Protein AF-A0A2G2Z3M2-F1 (afdb_monomer_lite)

Sequence (162 aa):
MYSTCVDMCEVEIISTTTVTKLALRNAYDRERTWMHFINRFPLLEKLVIDGFNNKSEVEITSMATVRYLKFLGVNVPATTLVNFINKFHLLDKLVIQDCFRNVQISHRHLTSFVLKNFIESTDFRAVTIDAPKLKSFGYTGCITVFPGIEASPANLELVYFH

Organism: Capsicum annuum (NCBI:txid4072)

pLDDT: mean 73.34, std 16.66, range [30.16, 95.69]

Foldseek 3Di:
DDDPPPDPPPPPPVAQAPAQEDEAAPPDDPPPCPLVVVLSHQNHQYYEYEQPPDPDDDDHDRLARHQYYEYHQDDYDQVVVQVVVASHLNHAEYEYENDAYAHEHAHARHAYYEYEDHDDDPPDHENEYHYQNHQEYEYEDDDDDYPNCVNHDPRYHYHYDD

Secondary structure (DSSP, 8-state):
-------------S--TT--EEEEES---SSS-HHHHHTT-TT--EEEEES---------SS-TT--EEEEEEE-S-HHHHHHHHTT-TT--EEEEEEE-S--EEE-TT--EEEEEEEPPPSS----EEE-TT--EEEEEES----TTGGGS-TTPEEEE--

Radius of gyration: 16.51 Å; chains: 1; bounding box: 45×35×40 Å

Structure (mmCIF, N/CA/C/O backbone):
data_AF-A0A2G2Z3M2-F1
#
_entry.id   AF-A0A2G2Z3M2-F1
#
loop_
_atom_site.group_PDB
_atom_site.id
_atom_site.type_symbol
_atom_site.label_atom_id
_atom_site.label_alt_id
_atom_site.label_comp_id
_atom_site.label_asym_id
_atom_site.label_entity_id
_atom_site.label_seq_id
_atom_site.pdbx_PDB_ins_code
_atom_site.Cartn_x
_atom_site.Cartn_y
_atom_site.Cartn_z
_atom_site.occupancy
_atom_site.B_iso_or_equiv
_atom_site.auth_seq_id
_atom_site.auth_comp_id
_atom_site.auth_asym_id
_atom_site.auth_atom_id
_atom_site.pdbx_PDB_model_num
ATOM 1 N N . MET A 1 1 ? -22.451 12.733 -25.888 1.00 33.69 1 MET A N 1
ATOM 2 C CA . MET A 1 1 ? -21.943 11.570 -25.127 1.00 33.69 1 MET A CA 1
ATOM 3 C C . MET A 1 1 ? -22.146 11.876 -23.656 1.00 33.69 1 MET A C 1
ATOM 5 O O . MET A 1 1 ? -21.571 12.842 -23.173 1.00 33.69 1 MET A O 1
ATOM 9 N N . TYR A 1 2 ? -23.051 11.160 -22.994 1.00 30.16 2 TYR A N 1
ATOM 10 C CA . TYR A 1 2 ? -23.411 11.423 -21.602 1.00 30.16 2 TYR A CA 1
ATOM 11 C C . TYR A 1 2 ? -22.269 10.979 -20.682 1.00 30.16 2 TYR A C 1
ATOM 13 O O . TYR A 1 2 ? -21.910 9.806 -20.662 1.00 30.16 2 TYR A O 1
ATOM 21 N N . SER A 1 3 ? -21.682 11.932 -19.957 1.00 35.84 3 SER A N 1
ATOM 22 C CA . SER A 1 3 ? -20.786 11.654 -18.837 1.00 35.84 3 SER A CA 1
ATOM 23 C C . SER A 1 3 ? -21.664 11.287 -17.648 1.00 35.84 3 SER A C 1
ATOM 25 O O . SER A 1 3 ? -22.284 12.161 -17.045 1.00 35.84 3 SER A O 1
ATOM 27 N N . THR A 1 4 ? -21.784 9.999 -17.336 1.00 34.59 4 THR A N 1
ATOM 28 C CA . THR A 1 4 ? -22.378 9.568 -16.069 1.00 34.59 4 THR A CA 1
ATOM 29 C C . THR A 1 4 ? -21.361 9.846 -14.969 1.00 34.59 4 THR A C 1
ATOM 31 O O . THR A 1 4 ? -20.543 8.993 -14.628 1.00 34.59 4 THR A O 1
ATOM 34 N N . CYS A 1 5 ? -21.374 11.078 -14.460 1.00 35.25 5 CYS A N 1
ATOM 35 C CA . CYS A 1 5 ? -20.773 11.397 -13.176 1.00 35.25 5 CYS A CA 1
ATOM 36 C C . CYS A 1 5 ? -21.593 10.642 -12.131 1.00 35.25 5 CYS A C 1
ATOM 38 O O . CYS A 1 5 ? -22.759 10.960 -11.909 1.00 35.25 5 CYS A O 1
ATOM 40 N N . VAL A 1 6 ? -21.025 9.577 -11.571 1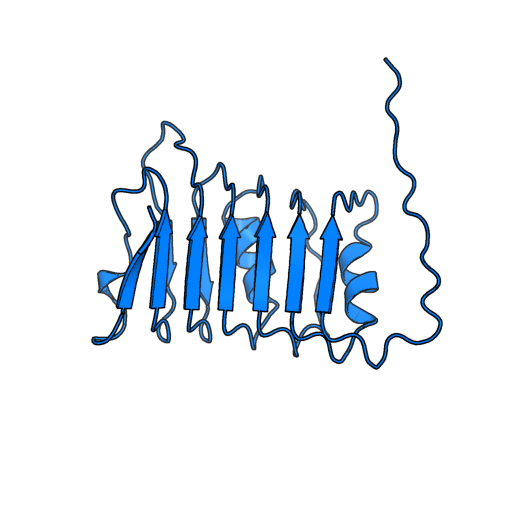.00 36.62 6 VAL A N 1
ATOM 41 C CA . VAL A 1 6 ? -21.592 8.951 -10.381 1.00 36.62 6 VAL A CA 1
ATOM 42 C C . VAL A 1 6 ? -21.332 9.943 -9.257 1.00 36.62 6 VAL A C 1
ATOM 44 O O . VAL A 1 6 ? -20.206 10.035 -8.769 1.00 36.62 6 VAL A O 1
ATOM 47 N N . ASP A 1 7 ? -22.344 10.739 -8.914 1.00 37.56 7 ASP A N 1
ATOM 48 C CA . ASP A 1 7 ? -22.331 11.501 -7.671 1.00 37.56 7 ASP A CA 1
ATOM 49 C C . ASP A 1 7 ? -22.069 10.510 -6.537 1.00 37.56 7 ASP A C 1
ATOM 51 O O . ASP A 1 7 ? -22.697 9.448 -6.468 1.00 37.56 7 ASP A O 1
ATOM 55 N N . MET A 1 8 ? -21.067 10.807 -5.704 1.00 41.56 8 MET A N 1
ATOM 56 C CA . MET A 1 8 ? -20.737 9.967 -4.561 1.00 41.56 8 MET A CA 1
ATOM 57 C C . MET A 1 8 ? -22.008 9.818 -3.726 1.00 41.56 8 MET A C 1
ATOM 59 O O . MET A 1 8 ? -22.482 10.793 -3.149 1.00 41.56 8 MET A O 1
ATOM 63 N N . CYS A 1 9 ? -22.572 8.608 -3.665 1.00 38.31 9 CYS A N 1
ATOM 64 C CA . CYS A 1 9 ? -23.572 8.307 -2.656 1.00 38.31 9 CYS A CA 1
ATOM 65 C C . CYS A 1 9 ? -22.911 8.574 -1.307 1.00 38.31 9 CYS A C 1
ATOM 67 O O . CYS A 1 9 ? -21.965 7.878 -0.928 1.00 38.31 9 CYS A O 1
ATOM 69 N N . GLU A 1 10 ? -23.380 9.607 -0.615 1.00 42.19 10 GLU A N 1
ATOM 70 C CA . GLU A 1 10 ? -22.995 9.876 0.755 1.00 42.19 10 GLU A CA 1
ATOM 71 C C . GLU A 1 10 ? -23.539 8.715 1.590 1.00 42.19 10 GLU A C 1
ATOM 73 O O . GLU A 1 10 ? -24.710 8.659 1.960 1.00 42.19 10 GLU A O 1
ATOM 78 N N . VAL A 1 11 ? -22.708 7.689 1.781 1.00 44.91 11 VAL A N 1
ATOM 79 C CA . VAL A 1 11 ? -23.031 6.602 2.696 1.00 44.91 11 VAL A CA 1
ATOM 80 C C . VAL A 1 11 ? -22.933 7.207 4.088 1.00 44.91 11 VAL A C 1
ATOM 82 O O . VAL A 1 11 ? -21.837 7.426 4.610 1.00 44.91 11 VAL A O 1
ATOM 85 N N . GLU A 1 12 ? -24.084 7.509 4.677 1.00 43.12 12 GLU A N 1
ATOM 86 C CA . GLU A 1 12 ? -24.179 7.957 6.058 1.00 43.12 12 GLU A CA 1
ATOM 87 C C . GLU A 1 12 ? -23.847 6.771 6.978 1.00 43.12 12 GLU A C 1
ATOM 89 O O . GLU A 1 12 ? -24.690 5.950 7.338 1.00 43.12 12 GLU A O 1
ATOM 94 N N . ILE A 1 13 ? -22.561 6.615 7.301 1.00 54.94 13 ILE A N 1
ATOM 95 C CA . ILE A 1 13 ? -22.100 5.599 8.249 1.00 54.94 13 ILE A CA 1
ATOM 96 C C . ILE A 1 13 ? -22.255 6.175 9.657 1.00 54.94 13 ILE A C 1
ATOM 98 O O . ILE A 1 13 ? -21.414 6.935 10.130 1.00 54.94 13 ILE A O 1
ATOM 102 N N . ILE A 1 14 ? -23.342 5.791 10.323 1.00 49.69 14 ILE A N 1
ATOM 103 C CA . ILE A 1 14 ? -23.758 6.297 11.644 1.00 49.69 14 ILE A CA 1
ATOM 104 C C . ILE A 1 14 ? -22.790 5.843 12.764 1.00 49.69 14 ILE A C 1
ATOM 106 O O . ILE A 1 14 ? -22.689 6.481 13.809 1.00 49.69 14 ILE A O 1
ATOM 110 N N . SER A 1 15 ? -22.031 4.759 12.550 1.00 52.25 15 SER A N 1
ATOM 111 C CA . SER A 1 15 ? -20.959 4.316 13.451 1.00 52.25 15 SER A CA 1
ATOM 112 C C . SER A 1 15 ? -19.805 3.687 12.668 1.00 52.25 15 SER A C 1
ATOM 114 O O . SER A 1 15 ? -19.957 2.650 12.026 1.00 52.25 15 SER A O 1
ATOM 116 N N . THR A 1 16 ? -18.643 4.338 12.699 1.00 62.06 16 THR A N 1
ATOM 117 C CA . THR A 1 16 ? -17.440 3.965 11.933 1.00 62.06 16 THR A CA 1
ATOM 118 C C . THR A 1 16 ? -16.356 3.312 12.794 1.00 62.06 16 THR A C 1
ATOM 120 O O . THR A 1 16 ? -15.297 2.942 12.283 1.00 62.06 16 THR A O 1
ATOM 123 N N . THR A 1 17 ? -16.594 3.165 14.102 1.00 64.75 17 THR A N 1
ATOM 124 C CA . THR A 1 17 ? -15.552 2.823 15.083 1.00 64.75 17 THR A CA 1
ATOM 125 C C . THR A 1 17 ? -15.017 1.404 14.944 1.00 64.75 17 THR A C 1
ATOM 127 O O . THR A 1 17 ? -13.914 1.145 15.402 1.00 64.75 17 THR A O 1
ATOM 130 N N . THR A 1 18 ? -15.744 0.495 14.294 1.00 78.31 18 THR A N 1
ATOM 131 C CA . THR A 1 18 ? -15.363 -0.922 14.148 1.00 78.31 18 THR A CA 1
ATOM 132 C C . THR A 1 18 ? -14.841 -1.282 12.759 1.00 78.31 18 THR A C 1
ATOM 134 O O . THR A 1 18 ? -14.452 -2.428 12.524 1.00 78.31 18 THR A O 1
ATOM 137 N N . VAL A 1 19 ? -14.829 -0.338 11.814 1.00 82.50 19 VAL A N 1
ATOM 138 C CA . VAL A 1 19 ? -14.415 -0.623 10.436 1.00 82.50 19 VAL A CA 1
ATOM 139 C C . VAL A 1 19 ? -12.903 -0.819 10.387 1.00 82.50 19 VAL A C 1
ATOM 141 O O . VAL A 1 19 ? -12.131 0.132 10.470 1.00 82.50 19 VAL A O 1
ATOM 144 N N . THR A 1 20 ? -12.485 -2.068 10.193 1.00 85.44 20 THR A N 1
ATOM 145 C CA . THR A 1 20 ? -11.069 -2.448 10.056 1.00 85.44 20 THR A CA 1
ATOM 146 C C . THR A 1 20 ? -10.640 -2.658 8.606 1.00 85.44 20 THR A C 1
ATOM 148 O O . THR A 1 20 ? -9.445 -2.713 8.310 1.00 85.44 20 THR A O 1
ATOM 151 N N . LYS A 1 21 ? -11.593 -2.763 7.670 1.00 85.81 21 LYS A N 1
ATOM 152 C CA . LYS A 1 21 ? -11.335 -2.995 6.243 1.00 85.81 21 LYS A CA 1
ATOM 153 C C . LYS A 1 21 ? -12.196 -2.067 5.394 1.00 85.81 21 LYS A C 1
ATOM 155 O O . LYS A 1 21 ? -13.417 -2.099 5.508 1.00 85.81 21 LYS A O 1
ATOM 160 N N . LEU A 1 22 ? -11.567 -1.310 4.503 1.00 86.06 22 LEU A N 1
ATOM 161 C CA . LEU A 1 22 ? -12.235 -0.387 3.588 1.00 86.06 22 LEU A CA 1
ATOM 162 C C . LEU A 1 22 ? -11.748 -0.626 2.160 1.00 86.06 22 LEU A C 1
ATOM 164 O O . LEU A 1 22 ? -10.549 -0.774 1.918 1.00 86.06 22 LEU A O 1
ATOM 168 N N . ALA A 1 23 ? -12.682 -0.660 1.213 1.00 83.75 23 ALA A N 1
ATOM 169 C CA . ALA A 1 23 ? -12.386 -0.699 -0.210 1.00 83.75 23 ALA A CA 1
ATOM 170 C C . ALA A 1 23 ? -13.069 0.481 -0.901 1.00 83.75 23 ALA A C 1
ATOM 172 O O . ALA A 1 23 ? -14.290 0.600 -0.859 1.00 83.75 23 ALA A O 1
ATOM 173 N N . LEU A 1 24 ? -12.275 1.329 -1.541 1.00 79.75 24 LEU A N 1
ATOM 174 C CA . LEU A 1 24 ? -12.729 2.460 -2.336 1.00 79.75 24 LEU A CA 1
ATOM 175 C C . LEU A 1 24 ? -12.556 2.095 -3.806 1.00 79.75 24 LEU A C 1
ATOM 177 O O . LEU A 1 24 ? -11.439 1.816 -4.239 1.00 79.75 24 LEU A O 1
ATOM 181 N N . ARG A 1 25 ? -13.654 2.064 -4.561 1.00 74.88 25 ARG A N 1
ATOM 182 C CA . ARG A 1 25 ? -13.643 1.782 -6.001 1.00 74.88 25 ARG A CA 1
ATOM 183 C C . ARG A 1 25 ? -14.258 2.940 -6.751 1.00 74.88 25 ARG A C 1
ATOM 185 O O . ARG A 1 25 ? -15.311 3.413 -6.336 1.00 74.88 25 ARG A O 1
ATOM 192 N N . ASN A 1 26 ? -13.614 3.374 -7.834 1.00 65.19 26 ASN A N 1
ATOM 193 C CA . ASN A 1 26 ? -14.072 4.511 -8.639 1.00 65.19 26 ASN A CA 1
ATOM 194 C C . ASN A 1 26 ? -14.370 5.757 -7.786 1.00 65.19 26 ASN A C 1
ATOM 196 O O . ASN A 1 26 ? -15.280 6.524 -8.093 1.00 65.19 26 ASN A O 1
ATOM 200 N N . ALA A 1 27 ? -13.617 5.948 -6.697 1.00 59.16 27 ALA A N 1
ATOM 201 C CA . ALA A 1 27 ? -13.756 7.105 -5.825 1.00 59.16 27 ALA A CA 1
ATOM 202 C C . ALA A 1 27 ? -13.150 8.322 -6.533 1.00 59.16 27 ALA A C 1
ATOM 204 O O . ALA A 1 27 ? -11.981 8.656 -6.352 1.00 59.16 27 ALA A O 1
ATOM 205 N N . TYR A 1 28 ? -13.936 8.947 -7.406 1.00 55.34 28 TYR A N 1
ATOM 206 C CA . TYR A 1 28 ? -13.583 10.219 -8.012 1.00 55.34 28 TYR A CA 1
ATOM 207 C C . TYR A 1 28 ? -13.751 11.324 -6.975 1.00 55.34 28 TYR A C 1
ATOM 209 O O . TYR A 1 28 ? -14.783 11.407 -6.320 1.00 55.34 28 TYR A O 1
ATOM 217 N N . ASP A 1 29 ? -12.750 12.182 -6.828 1.00 58.47 29 ASP A N 1
ATOM 218 C CA . ASP A 1 29 ? -12.820 13.306 -5.896 1.00 58.47 29 ASP A CA 1
ATOM 219 C C . ASP A 1 29 ? -12.350 14.560 -6.536 1.00 58.47 29 ASP A C 1
ATOM 221 O O . ASP A 1 29 ? -11.171 14.820 -6.785 1.00 58.47 29 ASP A O 1
ATOM 225 N N . ARG A 1 30 ? -13.381 15.330 -6.799 1.00 55.00 30 ARG A N 1
ATOM 226 C CA . ARG A 1 30 ? -13.281 16.667 -7.301 1.00 55.00 30 ARG A CA 1
ATOM 227 C C . ARG A 1 30 ? -12.796 17.629 -6.210 1.00 55.00 30 ARG A C 1
ATOM 229 O O . ARG A 1 30 ? -12.241 18.663 -6.560 1.00 55.00 30 ARG A O 1
ATOM 236 N N . GLU A 1 31 ? -12.961 17.282 -4.927 1.00 57.97 31 GLU A N 1
ATOM 237 C CA . GLU A 1 31 ? -12.871 18.210 -3.787 1.00 57.97 31 GLU A CA 1
ATOM 238 C C . GLU A 1 31 ? -11.841 17.831 -2.703 1.00 57.97 31 GLU A C 1
ATOM 240 O O . GLU A 1 31 ? -11.776 18.473 -1.660 1.00 57.97 31 GLU A O 1
ATOM 245 N N . ARG A 1 32 ? -10.967 16.849 -2.949 1.00 63.50 32 ARG A N 1
ATOM 246 C CA . ARG A 1 32 ? -9.907 16.394 -2.018 1.00 63.50 32 ARG A CA 1
ATOM 247 C C . ARG A 1 32 ? -10.430 15.782 -0.702 1.00 63.50 32 ARG A C 1
ATOM 249 O O . ARG A 1 32 ? -9.740 15.771 0.318 1.00 63.50 32 ARG A O 1
ATOM 256 N N . THR A 1 33 ? -11.643 15.246 -0.721 1.00 65.19 33 THR A N 1
ATOM 257 C CA . THR A 1 33 ? -12.410 14.731 0.418 1.00 65.19 33 THR A CA 1
ATOM 258 C C . THR A 1 33 ? -12.118 13.277 0.811 1.00 65.19 33 THR A C 1
ATOM 260 O O . THR A 1 33 ? -12.477 12.892 1.929 1.00 65.19 33 THR A O 1
ATOM 263 N N . TRP A 1 34 ? -11.409 12.469 -0.005 1.00 70.38 34 TRP A N 1
ATOM 264 C CA . TRP A 1 34 ? -11.122 11.048 0.332 1.00 70.38 34 TRP A CA 1
ATOM 265 C C . TRP A 1 34 ? -10.502 10.904 1.705 1.00 70.38 34 TRP A C 1
ATOM 267 O O . TRP A 1 34 ? -10.808 9.991 2.465 1.00 70.38 34 TRP A O 1
ATOM 277 N N . MET A 1 35 ? -9.569 11.804 1.993 1.00 70.62 35 MET A N 1
ATOM 278 C CA . MET A 1 35 ? -8.716 11.694 3.159 1.00 70.62 35 MET A CA 1
ATOM 279 C C . MET A 1 35 ? -9.513 11.987 4.422 1.00 70.62 35 MET A C 1
ATOM 281 O O . MET A 1 35 ? -9.393 11.265 5.408 1.00 70.62 35 MET A O 1
ATOM 285 N N . HIS A 1 36 ? -10.403 12.979 4.355 1.00 72.19 36 HIS A N 1
ATOM 286 C CA . HIS A 1 36 ? -11.359 13.266 5.418 1.00 72.19 36 HIS A CA 1
ATOM 287 C C . HIS A 1 36 ? -12.319 12.101 5.645 1.00 72.19 36 HIS A C 1
ATOM 289 O O . HIS A 1 36 ? -12.608 11.776 6.795 1.00 72.19 36 HIS A O 1
ATOM 295 N N . PHE A 1 37 ? -12.768 11.441 4.574 1.00 76.81 37 PHE A N 1
ATOM 296 C CA . PHE A 1 37 ? -13.604 10.252 4.689 1.00 76.81 37 PHE A CA 1
ATOM 297 C C . PHE A 1 37 ? -12.865 9.110 5.391 1.00 76.81 37 PHE A C 1
ATOM 299 O O . PHE A 1 37 ? -13.383 8.548 6.354 1.00 76.81 37 PHE A O 1
ATOM 306 N N . ILE A 1 38 ? -11.636 8.795 4.974 1.00 78.25 38 ILE A N 1
ATOM 307 C CA . ILE A 1 38 ? -10.910 7.665 5.558 1.00 78.25 38 ILE A CA 1
ATOM 308 C C . ILE A 1 38 ? -10.515 7.933 7.023 1.00 78.25 38 ILE A C 1
ATOM 310 O O . ILE A 1 38 ? -10.519 7.014 7.840 1.00 78.25 38 ILE A O 1
ATOM 314 N N . ASN A 1 39 ? -10.259 9.190 7.395 1.00 78.94 39 ASN A N 1
ATOM 315 C CA . ASN A 1 39 ? -9.981 9.566 8.785 1.00 78.94 39 ASN A CA 1
ATOM 316 C C . ASN A 1 39 ? -11.155 9.292 9.744 1.00 78.94 39 ASN A C 1
ATOM 318 O O . ASN A 1 39 ? -10.952 9.275 10.955 1.00 78.94 39 ASN A O 1
ATOM 322 N N . ARG A 1 40 ? -12.370 9.026 9.239 1.00 79.75 40 ARG A N 1
ATOM 323 C CA . ARG A 1 40 ? -13.505 8.602 10.074 1.00 79.75 40 ARG A CA 1
ATOM 324 C C . ARG A 1 40 ? -13.350 7.176 10.618 1.00 79.75 40 ARG A C 1
ATOM 326 O O . ARG A 1 40 ? -14.139 6.789 11.475 1.00 79.75 40 ARG A O 1
ATOM 333 N N . PHE A 1 41 ? -12.366 6.399 10.156 1.00 83.50 41 PHE A N 1
ATOM 334 C CA . PHE A 1 41 ? -12.160 4.997 10.539 1.00 83.50 41 PHE A CA 1
ATOM 335 C C . PHE A 1 41 ? -10.872 4.828 11.370 1.00 83.50 41 PHE A C 1
ATOM 337 O O . PHE A 1 41 ? -9.831 4.444 10.833 1.00 83.50 41 PHE A O 1
ATOM 344 N N . PRO A 1 42 ? -10.904 5.093 12.689 1.00 82.44 42 PRO A N 1
ATOM 345 C CA . PRO A 1 42 ? -9.702 5.077 13.529 1.00 82.44 42 PRO A CA 1
ATOM 346 C C . PRO A 1 42 ? -9.067 3.683 13.677 1.00 82.44 42 PRO A C 1
ATOM 348 O O . PRO A 1 42 ? -7.863 3.574 13.907 1.00 82.44 42 PRO A O 1
ATOM 351 N N . LEU A 1 43 ? -9.848 2.610 13.515 1.00 85.69 43 LEU A N 1
ATOM 352 C CA . LEU A 1 43 ? -9.375 1.222 13.597 1.00 85.69 43 LEU A CA 1
ATOM 353 C C . LEU A 1 43 ? -9.064 0.603 12.224 1.00 85.69 43 LEU A C 1
ATOM 355 O O . LEU A 1 43 ? -8.989 -0.618 12.105 1.00 85.69 43 LEU A O 1
ATOM 359 N N . LEU A 1 44 ? -8.916 1.411 11.171 1.00 87.12 44 LEU A N 1
ATOM 360 C CA . LEU A 1 44 ? -8.709 0.887 9.827 1.00 87.12 44 LEU A CA 1
ATOM 361 C C . LEU A 1 44 ? -7.342 0.204 9.687 1.00 87.12 44 LEU A C 1
ATOM 363 O O . LEU A 1 44 ? -6.306 0.854 9.683 1.00 87.12 44 LEU A O 1
ATOM 367 N N . GLU A 1 45 ? -7.337 -1.109 9.476 1.00 90.25 45 GLU A N 1
ATOM 368 C CA . GLU A 1 45 ? -6.110 -1.896 9.298 1.00 90.25 45 GLU A CA 1
ATOM 369 C C . GLU A 1 45 ? -5.804 -2.172 7.824 1.00 90.25 45 GLU A C 1
ATOM 371 O O . GLU A 1 45 ? -4.641 -2.293 7.428 1.00 90.25 45 GLU A O 1
ATOM 376 N N . LYS A 1 46 ? -6.853 -2.293 7.002 1.00 90.25 46 LYS A N 1
ATOM 377 C CA . LYS A 1 46 ? -6.763 -2.655 5.588 1.00 90.25 46 LYS A CA 1
ATOM 378 C C . LYS A 1 46 ? -7.479 -1.642 4.712 1.00 90.25 46 LYS A C 1
ATOM 380 O O . LYS A 1 46 ? -8.700 -1.514 4.778 1.00 90.25 46 LYS A O 1
ATOM 385 N N . LEU A 1 47 ? -6.733 -1.041 3.796 1.00 89.12 47 LEU A N 1
ATOM 386 C CA . LEU A 1 47 ? -7.256 -0.133 2.787 1.00 89.12 47 LEU A CA 1
ATOM 387 C C . LEU A 1 47 ? -7.001 -0.688 1.383 1.00 89.12 47 LEU A C 1
ATOM 389 O O . LEU A 1 47 ? -5.888 -1.089 1.040 1.00 89.12 47 LEU A O 1
ATOM 393 N N . VAL A 1 48 ? -8.048 -0.728 0.566 1.00 87.06 48 VAL A N 1
ATOM 394 C CA . VAL A 1 48 ? -7.976 -1.055 -0.860 1.00 87.06 48 VAL A CA 1
ATOM 395 C C . VAL A 1 48 ? -8.470 0.151 -1.645 1.00 87.06 48 VAL A C 1
ATOM 397 O O . VAL A 1 48 ? -9.560 0.643 -1.371 1.00 87.06 48 VAL A O 1
ATOM 400 N N . ILE A 1 49 ? -7.690 0.614 -2.614 1.00 83.88 49 ILE A N 1
ATOM 401 C CA . ILE A 1 49 ? -8.048 1.728 -3.491 1.00 83.88 49 ILE A CA 1
ATOM 402 C C . ILE A 1 49 ? -7.953 1.250 -4.935 1.00 83.88 49 ILE A C 1
ATOM 404 O O . ILE A 1 49 ? -6.915 0.747 -5.357 1.00 83.88 49 ILE A O 1
ATOM 408 N N . ASP A 1 50 ? -9.036 1.407 -5.681 1.00 81.12 50 ASP A N 1
ATOM 409 C CA . ASP A 1 50 ? -9.151 1.029 -7.084 1.00 81.12 50 ASP A CA 1
ATOM 410 C C . ASP A 1 50 ? -9.408 2.275 -7.940 1.00 81.12 50 ASP A C 1
ATOM 412 O O . ASP A 1 50 ? -10.348 3.034 -7.680 1.00 81.12 50 ASP A O 1
ATOM 416 N N . GLY A 1 51 ? -8.526 2.503 -8.915 1.00 71.19 51 GLY A N 1
ATOM 417 C CA . GLY A 1 51 ? -8.512 3.688 -9.769 1.00 71.19 51 GLY A CA 1
ATOM 418 C C . GLY A 1 51 ? -7.789 4.889 -9.155 1.00 71.19 51 GLY A C 1
ATOM 419 O O . GLY A 1 51 ? -8.254 6.021 -9.288 1.00 71.19 51 GLY A O 1
ATOM 420 N N . PHE A 1 52 ? -6.661 4.677 -8.462 1.00 71.12 52 PHE A N 1
ATOM 421 C CA . PHE A 1 52 ? -5.912 5.777 -7.840 1.00 71.12 52 PHE A CA 1
AT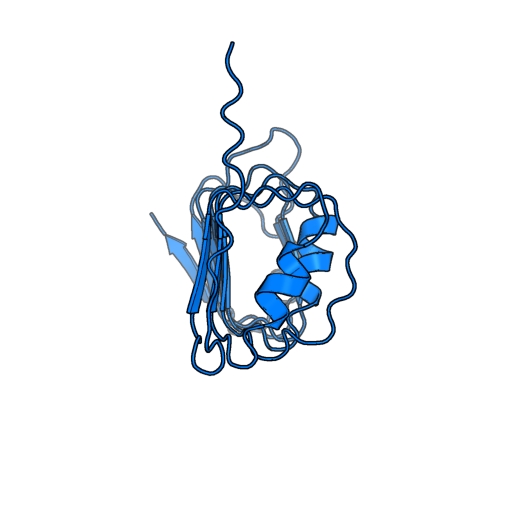OM 422 C C . PHE A 1 52 ? -5.344 6.741 -8.896 1.00 71.12 52 PHE A C 1
ATOM 424 O O . PHE A 1 52 ? -4.391 6.420 -9.611 1.00 71.12 52 PHE A O 1
ATOM 431 N N . ASN A 1 53 ? -5.925 7.941 -8.954 1.00 67.06 53 ASN A N 1
ATOM 432 C CA . ASN A 1 53 ? -5.592 9.019 -9.893 1.00 67.06 53 ASN A CA 1
ATOM 433 C C . ASN A 1 53 ? -5.293 10.359 -9.183 1.00 67.06 53 ASN A C 1
ATOM 435 O O . ASN A 1 53 ? -5.372 11.427 -9.794 1.00 67.06 53 ASN A O 1
ATOM 439 N N . ASN A 1 54 ? -4.984 10.297 -7.883 1.00 59.56 54 ASN A N 1
ATOM 440 C CA . ASN A 1 54 ? -4.955 11.452 -6.994 1.00 59.56 54 ASN A CA 1
ATOM 441 C C . ASN A 1 54 ? -3.971 12.538 -7.468 1.00 59.56 54 ASN A C 1
ATOM 443 O O . ASN A 1 54 ? -2.806 12.250 -7.731 1.00 59.56 54 ASN A O 1
ATOM 447 N N . LYS A 1 55 ? -4.432 13.794 -7.527 1.00 52.41 55 LYS A N 1
ATOM 448 C CA . LYS A 1 55 ? -3.610 14.996 -7.775 1.00 52.41 55 LYS A CA 1
ATOM 449 C C . LYS A 1 55 ? -3.418 15.860 -6.517 1.00 52.41 55 LYS A C 1
ATOM 451 O O . LYS A 1 55 ? -2.955 16.992 -6.619 1.00 52.41 55 LYS A O 1
ATOM 456 N N . SER A 1 56 ? -3.815 15.366 -5.347 1.00 46.06 56 SER A N 1
ATOM 457 C CA . SER A 1 56 ? -3.974 16.172 -4.133 1.00 46.06 56 SER A CA 1
ATOM 458 C C . SER A 1 56 ? -2.835 15.963 -3.137 1.00 46.06 56 SER A C 1
ATOM 460 O O . SER A 1 56 ? -2.594 14.848 -2.670 1.00 46.06 56 SER A O 1
ATOM 462 N N . GLU A 1 57 ? -2.210 17.060 -2.716 1.00 44.91 57 GLU A N 1
ATOM 463 C CA . GLU A 1 57 ? -1.455 17.147 -1.465 1.00 44.91 57 GLU A CA 1
ATOM 464 C C . GLU A 1 57 ? -2.436 17.484 -0.337 1.00 44.91 57 GLU A C 1
ATOM 466 O O . GLU A 1 57 ? -2.859 18.625 -0.185 1.00 44.91 57 GLU A O 1
ATOM 471 N N . VAL A 1 58 ? -2.870 16.477 0.420 1.00 44.34 58 VAL A N 1
ATOM 472 C CA . VAL A 1 58 ? -3.618 16.680 1.674 1.00 44.34 58 VAL A CA 1
ATOM 473 C C . VAL A 1 58 ? -2.774 16.153 2.826 1.00 44.34 58 VAL A C 1
ATOM 475 O O . VAL A 1 58 ? -2.261 15.031 2.741 1.00 44.34 58 VAL A O 1
ATOM 478 N N . GLU A 1 59 ? -2.613 16.940 3.887 1.00 47.25 59 GLU A N 1
ATOM 479 C CA . GLU A 1 59 ? -1.961 16.506 5.125 1.00 47.25 59 GLU A CA 1
ATOM 480 C C . GLU A 1 59 ? -2.793 15.412 5.806 1.00 47.25 59 GLU A C 1
ATOM 482 O O . GLU A 1 59 ? -3.999 15.548 6.007 1.00 47.25 59 GLU A O 1
ATOM 487 N N . ILE A 1 60 ? -2.151 14.289 6.132 1.00 49.53 60 ILE A N 1
ATOM 488 C CA . ILE A 1 60 ? -2.789 13.171 6.832 1.00 49.53 60 ILE A CA 1
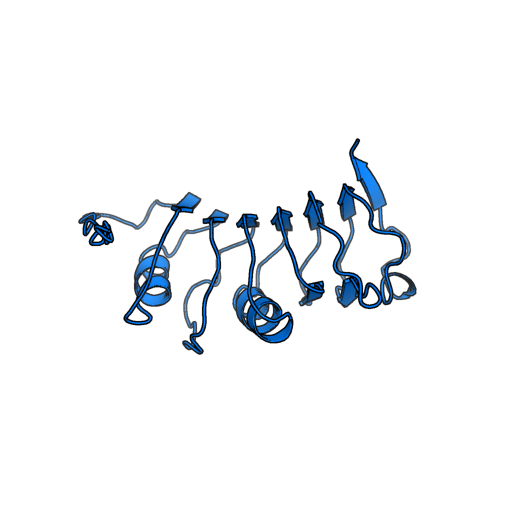ATOM 489 C C . ILE A 1 60 ? -2.286 13.164 8.262 1.00 49.53 60 ILE A C 1
ATOM 491 O O . ILE A 1 60 ? -1.088 13.042 8.495 1.00 49.53 60 ILE A O 1
ATOM 495 N N . THR A 1 61 ? -3.213 13.235 9.210 1.00 50.19 61 THR A N 1
ATOM 496 C CA . THR A 1 61 ? -2.901 13.247 10.642 1.00 50.19 61 THR A CA 1
ATOM 497 C C . THR A 1 61 ? -3.316 11.961 11.369 1.00 50.19 61 THR A C 1
ATOM 499 O O . THR A 1 61 ? -2.834 11.731 12.472 1.00 50.19 61 THR A O 1
ATOM 502 N N . SER A 1 62 ? -4.161 11.093 10.777 1.00 52.28 62 SER A N 1
ATOM 503 C CA . SER A 1 62 ? -4.869 10.037 11.537 1.00 52.28 62 SER A CA 1
ATOM 504 C C . SER A 1 62 ? -4.869 8.611 10.952 1.00 52.28 62 SER A C 1
ATOM 506 O O . SER A 1 62 ? -5.469 7.726 11.558 1.00 52.28 62 SER A O 1
ATOM 508 N N . MET A 1 63 ? -4.191 8.306 9.839 1.00 65.38 63 MET A N 1
ATOM 509 C CA . MET A 1 63 ? -4.198 6.936 9.269 1.00 65.38 63 MET A CA 1
ATOM 510 C C . MET A 1 63 ? -3.172 5.990 9.917 1.00 65.38 63 MET A C 1
ATOM 512 O O . MET A 1 63 ? -2.652 5.078 9.273 1.00 65.38 63 MET A O 1
ATOM 516 N N . ALA A 1 64 ? -2.861 6.212 11.196 1.00 65.38 64 ALA A N 1
ATOM 517 C CA . ALA A 1 64 ? -1.765 5.546 11.888 1.00 65.38 64 ALA A CA 1
ATOM 518 C C . ALA A 1 64 ? -1.923 4.018 11.960 1.00 65.38 64 ALA A C 1
ATOM 520 O O . ALA A 1 64 ? -0.923 3.332 12.109 1.00 65.38 64 ALA A O 1
ATOM 521 N N . THR A 1 65 ? -3.134 3.470 11.841 1.00 83.94 65 THR A N 1
ATOM 522 C CA . THR A 1 65 ? -3.424 2.045 12.072 1.00 83.94 65 THR A CA 1
ATOM 523 C C . THR A 1 65 ? -3.353 1.160 10.827 1.00 83.94 65 THR A C 1
ATOM 525 O O . THR A 1 65 ? -3.303 -0.063 10.965 1.00 83.94 65 THR A O 1
ATOM 528 N N . VAL A 1 66 ? -3.293 1.731 9.618 1.00 90.25 66 VAL A N 1
ATOM 529 C CA . VAL A 1 66 ? -3.302 0.932 8.383 1.00 90.25 66 VAL A CA 1
ATOM 530 C C . VAL A 1 66 ? -1.991 0.163 8.246 1.00 90.25 66 VAL A C 1
ATOM 532 O O . VAL A 1 66 ? -0.918 0.742 8.087 1.00 90.25 66 VAL A O 1
ATOM 535 N N . ARG A 1 67 ? -2.103 -1.166 8.241 1.00 94.12 67 ARG A N 1
ATOM 536 C CA . ARG A 1 67 ? -0.989 -2.112 8.077 1.00 94.12 67 ARG A CA 1
ATOM 537 C C . ARG A 1 67 ? -0.968 -2.764 6.704 1.00 94.12 67 ARG A C 1
ATOM 539 O O . ARG A 1 67 ? 0.074 -3.253 6.271 1.00 94.12 67 ARG A O 1
ATOM 546 N N . TYR A 1 68 ? -2.104 -2.775 6.011 1.00 94.00 68 TYR A N 1
ATOM 547 C CA . TYR A 1 68 ? -2.242 -3.317 4.667 1.00 94.00 68 TYR A CA 1
ATOM 548 C C . TYR A 1 68 ? -2.810 -2.262 3.721 1.00 94.00 68 TYR A C 1
ATOM 550 O O . TYR A 1 68 ? -3.934 -1.793 3.908 1.00 94.00 68 TYR A O 1
ATOM 558 N N . LEU A 1 69 ? -2.086 -1.984 2.640 1.00 92.25 69 LEU A N 1
ATOM 559 C CA . LEU A 1 69 ? -2.527 -1.099 1.566 1.00 92.25 69 LEU A CA 1
ATOM 560 C C . LEU A 1 69 ? -2.480 -1.838 0.232 1.00 92.25 69 LEU A C 1
ATOM 562 O O . LEU A 1 69 ? -1.461 -2.429 -0.126 1.00 92.25 69 LEU A O 1
ATOM 566 N N . LYS A 1 70 ? -3.583 -1.806 -0.517 1.00 91.44 70 LYS A N 1
ATOM 567 C CA . LYS A 1 70 ? -3.628 -2.298 -1.896 1.00 91.44 70 LYS A CA 1
ATOM 568 C C . LYS A 1 70 ? -4.094 -1.208 -2.841 1.00 91.44 70 LYS A C 1
ATOM 570 O O . LYS A 1 70 ? -5.160 -0.641 -2.629 1.00 91.44 70 LYS A O 1
ATOM 575 N N . PHE A 1 71 ? -3.356 -1.029 -3.925 1.00 88.75 71 PHE A N 1
ATOM 576 C CA . PHE A 1 71 ? -3.797 -0.270 -5.079 1.00 88.75 71 PHE A CA 1
ATOM 577 C C . PHE A 1 71 ? -4.148 -1.178 -6.254 1.00 88.75 71 PHE A C 1
ATOM 579 O O . PHE A 1 71 ? -3.466 -2.178 -6.492 1.00 88.75 71 PHE A O 1
ATOM 586 N N . LEU A 1 72 ? -5.186 -0.797 -6.991 1.00 84.31 72 LEU A N 1
ATOM 587 C CA . LEU A 1 72 ? -5.526 -1.321 -8.309 1.00 84.31 72 LEU A CA 1
ATOM 588 C C . LEU A 1 72 ? -5.621 -0.157 -9.300 1.00 84.31 72 LEU A C 1
ATOM 590 O O . LEU A 1 72 ? -6.157 0.897 -8.952 1.00 84.31 72 LEU A O 1
ATOM 594 N N . GLY A 1 73 ? -5.086 -0.334 -10.508 1.00 78.88 73 GLY A N 1
ATOM 595 C CA . GLY A 1 73 ? -5.229 0.647 -11.587 1.00 78.88 73 GLY A CA 1
ATOM 596 C C . GLY A 1 73 ? -4.556 1.985 -11.274 1.00 78.88 73 GLY A C 1
ATOM 597 O O . GLY A 1 73 ? -5.191 3.037 -11.349 1.00 78.88 73 GLY A O 1
ATOM 598 N N . VAL A 1 74 ? -3.284 1.960 -10.869 1.00 76.31 74 VAL A N 1
ATOM 599 C CA . VAL A 1 74 ? -2.551 3.179 -10.488 1.00 76.31 74 VAL A CA 1
ATOM 600 C C . VAL A 1 74 ? -2.053 3.913 -11.726 1.00 76.31 74 VAL A C 1
ATOM 602 O O . VAL A 1 74 ? -1.215 3.394 -12.466 1.00 76.31 74 VAL A O 1
ATOM 605 N N . ASN A 1 75 ? -2.495 5.161 -11.897 1.00 77.00 75 ASN A N 1
ATOM 606 C CA . ASN A 1 75 ? -2.046 6.037 -12.980 1.00 77.00 75 ASN A CA 1
ATOM 607 C C . ASN A 1 75 ? -1.691 7.442 -12.468 1.00 77.00 75 ASN A C 1
ATOM 609 O O . ASN A 1 75 ? -2.246 8.450 -12.905 1.00 77.00 75 ASN A O 1
ATOM 613 N N . VAL A 1 76 ? -0.752 7.506 -11.525 1.00 75.69 76 VAL A N 1
ATOM 614 C CA . VAL A 1 76 ? -0.181 8.759 -11.005 1.00 75.69 76 VAL A CA 1
ATOM 615 C C . VAL A 1 76 ? 1.345 8.752 -11.130 1.00 75.69 76 VAL A C 1
ATOM 617 O O . VAL A 1 76 ? 1.936 7.677 -11.251 1.00 75.69 76 VAL A O 1
ATOM 620 N N . PRO A 1 77 ? 2.011 9.918 -11.086 1.00 80.12 77 PRO A N 1
ATOM 621 C CA . PRO A 1 77 ? 3.468 9.980 -10.990 1.00 80.12 77 PRO A CA 1
ATOM 622 C C . PRO A 1 77 ? 4.014 9.200 -9.783 1.00 80.12 77 PRO A C 1
ATOM 624 O O . PRO A 1 77 ? 3.384 9.158 -8.723 1.00 80.12 77 PRO A O 1
ATOM 627 N N . ALA A 1 78 ? 5.220 8.637 -9.920 1.00 79.44 78 ALA A N 1
ATOM 628 C CA . ALA A 1 78 ? 5.883 7.864 -8.865 1.00 79.44 78 ALA A CA 1
ATOM 629 C C . ALA A 1 78 ? 6.018 8.654 -7.550 1.00 79.44 78 ALA A C 1
ATOM 631 O O . ALA A 1 78 ? 5.750 8.124 -6.476 1.00 79.44 78 ALA A O 1
ATOM 632 N N . THR A 1 79 ? 6.355 9.944 -7.637 1.00 81.56 79 THR A N 1
ATOM 633 C CA . THR A 1 79 ? 6.472 10.850 -6.483 1.00 81.56 79 THR A CA 1
ATOM 634 C C . THR A 1 79 ? 5.152 10.996 -5.727 1.00 81.56 79 THR A C 1
ATOM 636 O O . THR A 1 79 ? 5.132 10.922 -4.503 1.00 81.56 79 THR A O 1
ATOM 639 N N . THR A 1 80 ? 4.032 11.131 -6.440 1.00 81.56 80 THR A N 1
ATOM 640 C CA . THR A 1 80 ? 2.694 11.205 -5.839 1.00 81.56 80 THR A CA 1
ATOM 641 C C . THR A 1 80 ? 2.340 9.919 -5.097 1.00 81.56 80 THR A C 1
ATOM 643 O O . THR A 1 80 ? 1.821 9.972 -3.983 1.00 81.56 80 THR A O 1
ATOM 646 N N . LEU A 1 81 ? 2.649 8.762 -5.690 1.00 83.00 81 LEU A N 1
ATOM 647 C CA . LEU A 1 81 ? 2.413 7.462 -5.070 1.00 83.00 81 LEU A CA 1
ATOM 648 C C . LEU A 1 81 ? 3.266 7.272 -3.804 1.00 83.00 81 LEU A C 1
ATOM 650 O O . LEU A 1 81 ? 2.722 6.909 -2.763 1.00 83.00 81 LEU A O 1
ATOM 654 N N . VAL A 1 82 ? 4.569 7.573 -3.866 1.00 85.56 82 VAL A N 1
ATOM 655 C CA . VAL A 1 82 ? 5.486 7.523 -2.709 1.00 85.56 82 VAL A CA 1
ATOM 656 C C . VAL A 1 82 ? 4.994 8.427 -1.587 1.00 85.56 82 VAL A C 1
ATOM 658 O O . VAL A 1 82 ? 4.836 7.975 -0.454 1.00 85.56 82 VAL A O 1
ATOM 661 N N . ASN A 1 83 ? 4.704 9.691 -1.903 1.00 83.81 83 ASN A N 1
ATOM 662 C CA . ASN A 1 83 ? 4.248 10.671 -0.921 1.00 83.81 83 ASN A CA 1
ATOM 663 C C . ASN A 1 83 ? 2.950 10.233 -0.247 1.00 83.81 83 ASN A C 1
ATOM 665 O O . ASN A 1 83 ? 2.738 10.541 0.919 1.00 83.81 83 ASN A O 1
ATOM 669 N N . PHE A 1 84 ? 2.076 9.523 -0.960 1.00 84.00 84 PHE A N 1
ATOM 670 C CA . PHE A 1 84 ? 0.855 8.980 -0.385 1.00 84.00 84 PHE A CA 1
ATOM 671 C C . PHE A 1 84 ? 1.127 7.768 0.516 1.00 84.00 84 PHE A C 1
ATOM 673 O O . PHE A 1 84 ? 0.645 7.735 1.646 1.00 84.00 84 PHE A O 1
ATOM 680 N N . ILE A 1 85 ? 1.918 6.797 0.049 1.00 87.94 85 ILE A N 1
ATOM 681 C CA . ILE A 1 85 ? 2.287 5.596 0.817 1.00 87.94 85 ILE A CA 1
ATOM 682 C C . ILE A 1 85 ? 2.976 5.975 2.134 1.00 87.94 85 ILE A C 1
ATOM 684 O O . ILE A 1 85 ? 2.695 5.385 3.174 1.00 87.94 85 ILE A O 1
ATOM 688 N N . ASN A 1 86 ? 3.823 7.004 2.117 1.00 87.62 86 ASN A N 1
ATOM 689 C CA . ASN A 1 86 ? 4.604 7.415 3.284 1.00 87.62 86 ASN A CA 1
ATOM 690 C C . ASN A 1 86 ? 3.785 8.005 4.427 1.00 87.62 86 ASN A C 1
ATOM 692 O O . ASN A 1 86 ? 4.311 8.187 5.519 1.00 87.62 86 ASN A O 1
ATOM 696 N N . LYS A 1 87 ? 2.495 8.256 4.214 1.00 84.62 87 LYS A N 1
ATOM 697 C CA . LYS A 1 87 ? 1.593 8.722 5.267 1.00 84.62 87 LYS A CA 1
ATOM 698 C C . LYS A 1 87 ? 1.067 7.578 6.144 1.00 84.62 87 LYS A C 1
ATOM 700 O O . LYS A 1 87 ? 0.417 7.828 7.156 1.00 84.62 87 LYS A O 1
ATOM 705 N N . PHE A 1 88 ? 1.356 6.325 5.783 1.00 87.75 88 PHE A N 1
ATOM 706 C CA . PHE A 1 88 ? 0.968 5.129 6.529 1.00 87.75 88 PHE A CA 1
ATOM 707 C C . PHE A 1 88 ? 2.151 4.576 7.329 1.00 87.75 88 PHE A C 1
ATOM 709 O O . PHE A 1 88 ? 2.771 3.586 6.957 1.00 87.75 88 PHE A O 1
ATOM 716 N N . HIS A 1 89 ? 2.474 5.205 8.458 1.00 88.31 89 HIS A N 1
ATOM 717 C CA . HIS A 1 89 ? 3.706 4.897 9.201 1.00 88.31 89 HIS A CA 1
ATOM 718 C C . HIS A 1 89 ? 3.804 3.447 9.715 1.00 88.31 89 HIS A C 1
ATOM 720 O O . HIS A 1 89 ? 4.912 2.942 9.898 1.00 88.31 89 HIS A O 1
ATOM 726 N N . LEU A 1 90 ? 2.670 2.769 9.934 1.00 90.75 90 LEU A N 1
ATOM 727 C CA . LEU A 1 90 ? 2.613 1.361 10.354 1.00 90.75 90 LEU A CA 1
ATOM 728 C C . LEU A 1 90 ? 2.398 0.384 9.187 1.00 90.75 90 LEU A C 1
ATOM 730 O O . LEU A 1 90 ? 2.058 -0.774 9.418 1.00 90.75 90 LEU A O 1
ATOM 734 N N . LEU A 1 91 ? 2.575 0.827 7.938 1.00 93.44 91 LEU A N 1
ATOM 735 C CA . LEU A 1 91 ? 2.349 -0.019 6.774 1.00 93.44 91 LEU A CA 1
ATOM 736 C C . LEU A 1 91 ? 3.339 -1.189 6.737 1.00 93.44 91 LEU A C 1
ATOM 738 O O . LEU A 1 91 ? 4.523 -1.012 6.440 1.00 93.44 91 LEU A O 1
ATOM 742 N N . ASP A 1 92 ? 2.816 -2.390 6.973 1.00 94.75 92 ASP A N 1
ATOM 743 C CA . ASP A 1 92 ? 3.571 -3.641 6.944 1.00 94.75 92 ASP A CA 1
ATOM 744 C C . ASP A 1 92 ? 3.562 -4.264 5.546 1.00 94.75 92 ASP A C 1
ATOM 746 O O . ASP A 1 92 ? 4.581 -4.802 5.100 1.00 94.75 92 ASP A O 1
ATOM 750 N N . LYS A 1 93 ? 2.416 -4.200 4.854 1.00 95.69 93 LYS A N 1
ATOM 751 C CA . LYS A 1 93 ? 2.195 -4.842 3.556 1.00 95.69 93 LYS A CA 1
ATOM 752 C C . LYS A 1 93 ? 1.616 -3.888 2.522 1.00 95.69 93 LYS A C 1
ATOM 754 O O . LYS A 1 93 ? 0.526 -3.346 2.697 1.00 95.69 93 LYS A O 1
ATOM 759 N N . LEU A 1 94 ? 2.302 -3.795 1.389 1.00 95.25 94 LEU A N 1
ATOM 760 C CA . LEU A 1 94 ? 1.883 -3.033 0.222 1.00 95.25 94 LEU A CA 1
ATOM 761 C C . LEU A 1 94 ? 1.642 -3.968 -0.961 1.00 95.25 94 LEU A C 1
ATOM 763 O O . LEU A 1 94 ? 2.471 -4.819 -1.279 1.00 95.25 94 LEU A O 1
ATOM 767 N N . VAL A 1 95 ? 0.520 -3.776 -1.646 1.00 93.00 95 VAL A N 1
ATOM 768 C CA . VAL A 1 95 ? 0.221 -4.430 -2.919 1.00 93.00 95 VAL A CA 1
ATOM 769 C C . VAL A 1 95 ? -0.082 -3.364 -3.960 1.00 93.00 95 VAL A C 1
ATOM 771 O O . VAL A 1 95 ? -0.996 -2.568 -3.779 1.00 93.00 95 VAL A O 1
ATOM 774 N N . ILE A 1 96 ? 0.645 -3.367 -5.067 1.00 89.75 96 ILE A N 1
ATOM 775 C CA . ILE A 1 96 ? 0.342 -2.545 -6.237 1.00 89.75 96 ILE A CA 1
ATOM 776 C C . ILE A 1 96 ? -0.012 -3.499 -7.367 1.00 89.75 96 ILE A C 1
ATOM 778 O O . ILE A 1 96 ? 0.745 -4.419 -7.661 1.00 89.75 96 ILE A O 1
ATOM 782 N N . GLN A 1 97 ? -1.176 -3.306 -7.972 1.00 86.88 97 GLN A N 1
ATOM 783 C CA . GLN A 1 97 ? -1.656 -4.116 -9.082 1.00 86.88 97 GLN A CA 1
ATOM 784 C C . GLN A 1 97 ? -2.076 -3.204 -10.236 1.00 86.88 97 GLN A C 1
ATOM 786 O O . GLN A 1 97 ? -2.675 -2.156 -9.993 1.00 86.88 97 GLN A O 1
ATOM 791 N N . ASP A 1 98 ? -1.780 -3.622 -11.468 1.00 82.25 98 ASP A N 1
ATOM 792 C CA . ASP A 1 98 ? -2.165 -2.919 -12.697 1.00 82.25 98 ASP A CA 1
ATOM 793 C C . ASP A 1 98 ? -1.631 -1.470 -12.683 1.00 82.25 98 ASP A C 1
ATOM 795 O O . ASP A 1 98 ? -2.377 -0.489 -12.679 1.00 82.25 98 ASP A O 1
ATOM 799 N N . CYS A 1 99 ? -0.305 -1.338 -12.567 1.00 76.75 99 CYS A N 1
ATOM 800 C CA . CYS A 1 99 ? 0.387 -0.050 -12.582 1.00 76.75 99 CYS A CA 1
ATOM 801 C C . CYS A 1 99 ? 1.065 0.171 -13.937 1.00 76.75 99 CYS A C 1
ATOM 803 O O . CYS A 1 99 ? 1.710 -0.733 -14.467 1.00 76.75 99 CYS A O 1
ATOM 805 N N . PHE A 1 100 ? 0.911 1.384 -14.471 1.00 67.69 100 PHE A N 1
ATOM 806 C CA . PHE A 1 100 ? 1.313 1.754 -15.835 1.00 67.69 100 PHE A CA 1
ATOM 807 C C . PHE A 1 100 ? 2.519 2.707 -15.878 1.00 67.69 100 PHE A C 1
ATOM 809 O O . PHE A 1 100 ? 2.805 3.310 -16.910 1.00 67.69 100 PHE A O 1
ATOM 816 N N . ARG A 1 101 ? 3.169 2.946 -14.734 1.00 73.75 101 ARG A N 1
ATOM 817 C CA . ARG A 1 101 ? 4.248 3.931 -14.565 1.00 73.75 101 ARG A CA 1
ATOM 818 C C . ARG A 1 101 ? 5.312 3.384 -13.624 1.00 73.75 101 ARG A C 1
ATOM 820 O O . ARG A 1 101 ? 5.019 2.504 -12.827 1.00 73.75 101 ARG A O 1
ATOM 827 N N . ASN A 1 102 ? 6.517 3.953 -13.673 1.00 77.81 102 ASN A N 1
ATOM 828 C CA . ASN A 1 102 ? 7.604 3.611 -12.752 1.00 77.81 102 ASN A CA 1
ATOM 829 C C . ASN A 1 102 ? 7.147 3.636 -11.287 1.00 77.81 102 ASN A C 1
ATOM 831 O O . ASN A 1 102 ? 6.413 4.532 -10.862 1.00 77.81 102 ASN A O 1
ATOM 835 N N . VAL A 1 103 ? 7.614 2.652 -10.517 1.00 80.00 103 VAL A N 1
ATOM 836 C CA . VAL A 1 103 ? 7.276 2.497 -9.103 1.00 80.00 103 VAL A CA 1
ATOM 837 C C . VAL A 1 103 ? 8.522 2.772 -8.284 1.00 80.00 103 VAL A C 1
ATOM 839 O O . VAL A 1 103 ? 9.501 2.039 -8.349 1.00 80.00 103 VAL A O 1
ATOM 842 N N . GLN A 1 104 ? 8.463 3.817 -7.474 1.00 86.31 104 GLN A N 1
ATOM 843 C CA . GLN A 1 104 ? 9.438 4.046 -6.423 1.00 86.31 104 GLN A CA 1
ATOM 844 C C . GLN A 1 104 ? 8.765 3.727 -5.094 1.00 86.31 104 GLN A C 1
ATOM 846 O O . GLN A 1 104 ? 7.628 4.133 -4.871 1.00 86.31 104 GLN A O 1
ATOM 851 N N . ILE A 1 105 ? 9.447 2.992 -4.224 1.00 87.50 105 ILE A N 1
ATOM 852 C CA . ILE A 1 105 ? 9.024 2.714 -2.853 1.00 87.50 105 ILE A CA 1
ATOM 853 C C . ILE A 1 105 ? 10.168 3.145 -1.945 1.00 87.50 105 ILE A C 1
ATOM 855 O O . ILE A 1 105 ? 11.283 2.673 -2.120 1.00 87.50 105 ILE A O 1
ATOM 859 N N . SER A 1 106 ? 9.901 4.016 -0.975 1.00 88.94 106 SER A N 1
ATOM 860 C CA . SER A 1 106 ? 10.843 4.316 0.108 1.00 88.94 106 SER A CA 1
ATOM 861 C C . SER A 1 106 ? 10.081 4.309 1.425 1.00 88.94 106 SER A C 1
ATOM 863 O O . SER A 1 106 ? 9.342 5.250 1.698 1.00 88.94 106 SER A O 1
ATOM 865 N N . HIS A 1 107 ? 10.171 3.222 2.200 1.00 89.56 107 HIS A N 1
ATOM 866 C CA . HIS A 1 107 ? 9.342 3.039 3.397 1.00 89.56 107 HIS A CA 1
ATOM 867 C C . HIS A 1 107 ? 10.054 2.253 4.509 1.00 89.56 107 HIS A C 1
ATOM 869 O O . HIS A 1 107 ? 10.438 1.096 4.342 1.00 89.56 107 HIS A O 1
ATOM 875 N N . ARG A 1 108 ? 10.170 2.855 5.702 1.00 88.31 108 ARG A 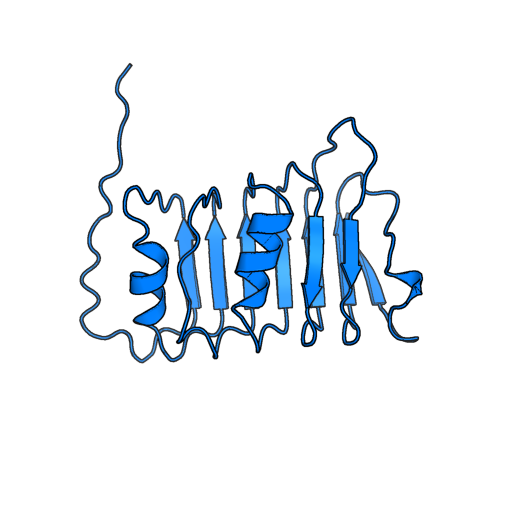N 1
ATOM 876 C CA . ARG A 1 108 ? 10.996 2.331 6.814 1.00 88.31 108 ARG A CA 1
ATOM 877 C C . ARG A 1 108 ? 10.432 1.103 7.532 1.00 88.31 108 ARG A C 1
ATOM 879 O O . ARG A 1 108 ? 11.184 0.399 8.205 1.00 88.31 108 ARG A O 1
ATOM 886 N N . HIS A 1 109 ? 9.125 0.871 7.441 1.00 90.69 109 HIS A N 1
ATOM 887 C CA . HIS A 1 109 ? 8.433 -0.211 8.157 1.00 90.69 109 HIS A CA 1
ATOM 888 C C . HIS A 1 109 ? 7.893 -1.307 7.238 1.00 90.69 109 HIS A C 1
ATOM 890 O O . HIS A 1 109 ? 7.411 -2.319 7.732 1.00 90.69 109 HIS A O 1
ATOM 896 N N . LEU A 1 110 ? 8.017 -1.138 5.919 1.00 93.19 110 LEU A N 1
ATOM 897 C CA . LEU A 1 110 ? 7.442 -2.077 4.967 1.00 93.19 110 LEU A CA 1
ATOM 898 C C . LEU A 1 110 ? 8.182 -3.418 5.036 1.00 93.19 110 LEU A C 1
ATOM 900 O O . LEU A 1 110 ? 9.400 -3.463 4.875 1.00 93.19 110 LEU A O 1
ATOM 904 N N . THR A 1 111 ? 7.441 -4.502 5.267 1.00 93.69 111 THR A N 1
ATOM 905 C CA . THR A 1 111 ? 7.989 -5.867 5.383 1.00 93.69 111 THR A CA 1
ATOM 906 C C . THR A 1 111 ? 7.601 -6.760 4.209 1.00 93.69 111 THR A C 1
ATOM 908 O O . THR A 1 111 ? 8.317 -7.715 3.903 1.00 93.69 111 THR A O 1
ATOM 911 N N . SER A 1 112 ? 6.500 -6.449 3.524 1.00 94.62 112 SER A N 1
ATOM 912 C CA . SER A 1 112 ? 6.027 -7.191 2.358 1.00 94.62 112 SER A CA 1
ATOM 913 C C . SER A 1 112 ? 5.602 -6.239 1.252 1.00 94.62 112 SER A C 1
ATOM 915 O O . SER A 1 112 ? 4.732 -5.389 1.452 1.00 94.62 112 SER A O 1
ATOM 917 N N . PHE A 1 113 ? 6.186 -6.407 0.071 1.00 93.19 113 PHE A N 1
ATOM 918 C CA . PHE A 1 113 ? 5.782 -5.685 -1.125 1.00 93.19 113 PHE A CA 1
ATOM 919 C C . PHE A 1 113 ? 5.376 -6.673 -2.211 1.00 93.19 113 PHE A C 1
ATOM 921 O O . PHE A 1 113 ? 6.065 -7.659 -2.458 1.00 93.19 113 PHE A O 1
ATOM 928 N N . VAL A 1 114 ? 4.240 -6.427 -2.856 1.00 92.19 114 VAL A N 1
ATOM 929 C CA . VAL A 1 114 ? 3.781 -7.229 -3.986 1.00 92.19 114 VAL A CA 1
ATOM 930 C C . VAL A 1 114 ? 3.442 -6.319 -5.158 1.00 92.19 114 VAL A C 1
ATOM 932 O O . VAL A 1 114 ? 2.588 -5.444 -5.025 1.00 92.19 114 VAL A O 1
ATOM 935 N N . LEU A 1 115 ? 4.063 -6.562 -6.309 1.00 89.19 115 LEU A N 1
ATOM 936 C CA . LEU A 1 115 ? 3.833 -5.823 -7.546 1.00 89.19 115 LEU A CA 1
ATOM 937 C C . LEU A 1 115 ? 3.248 -6.744 -8.622 1.00 89.19 115 LEU A C 1
ATOM 939 O O . LEU A 1 115 ? 3.915 -7.648 -9.116 1.00 89.19 115 LEU A O 1
ATOM 943 N N . LYS A 1 116 ? 1.983 -6.537 -8.987 1.00 87.56 116 LYS A N 1
ATOM 944 C CA . LYS A 1 116 ? 1.262 -7.400 -9.926 1.00 87.56 116 LYS A CA 1
ATOM 945 C C . LYS A 1 116 ? 0.905 -6.700 -11.227 1.00 87.56 116 LYS A C 1
ATOM 947 O O . LYS A 1 116 ? 0.553 -5.524 -11.200 1.00 87.56 116 LYS A O 1
ATOM 952 N N . ASN A 1 117 ? 0.918 -7.460 -12.325 1.00 79.50 117 ASN A N 1
ATOM 953 C CA . ASN A 1 117 ? 0.489 -7.014 -13.652 1.00 79.50 117 ASN A CA 1
ATOM 954 C C . ASN A 1 117 ? 1.086 -5.655 -14.033 1.00 79.50 117 ASN A C 1
ATOM 956 O O . ASN A 1 117 ? 0.380 -4.719 -14.405 1.00 79.50 117 ASN A O 1
ATOM 960 N N . PHE A 1 118 ? 2.396 -5.518 -13.856 1.00 73.50 118 PHE A N 1
ATOM 961 C CA . PHE A 1 118 ? 3.089 -4.310 -14.266 1.00 73.50 118 PHE A CA 1
ATOM 962 C C . PHE A 1 118 ? 3.168 -4.281 -15.794 1.00 73.50 118 PHE A C 1
ATOM 964 O O . PHE A 1 118 ? 3.774 -5.174 -16.393 1.00 73.50 118 PHE A O 1
ATOM 971 N N . ILE A 1 119 ? 2.515 -3.296 -16.414 1.00 64.12 119 ILE A N 1
ATOM 972 C CA . ILE A 1 119 ? 2.445 -3.174 -17.873 1.00 64.12 119 ILE A CA 1
ATOM 973 C C . ILE A 1 119 ? 3.578 -2.263 -18.341 1.00 64.12 119 ILE A C 1
ATOM 975 O O . ILE A 1 119 ? 3.784 -1.169 -17.822 1.00 64.12 119 ILE A O 1
ATOM 979 N N . GLU A 1 120 ? 4.331 -2.763 -19.313 1.00 56.12 120 GLU A N 1
ATOM 980 C CA . GLU A 1 120 ? 5.554 -2.176 -19.844 1.00 56.12 120 GLU A CA 1
ATOM 981 C C . GLU A 1 120 ? 5.315 -0.791 -20.472 1.00 56.12 120 GLU A C 1
ATOM 983 O O . GLU A 1 120 ? 4.591 -0.664 -21.457 1.00 56.12 120 GLU A O 1
ATOM 988 N N . SER A 1 121 ? 5.954 0.252 -19.927 1.00 55.28 121 SER A N 1
ATOM 989 C CA . SER A 1 121 ? 6.212 1.489 -20.670 1.00 55.28 121 SER A CA 1
ATOM 990 C C . SER A 1 121 ? 7.598 1.408 -21.303 1.00 55.28 121 SER A C 1
ATOM 992 O O . SER A 1 121 ? 8.543 0.958 -20.660 1.00 55.28 121 SER A O 1
ATOM 994 N N . THR A 1 122 ? 7.719 1.861 -22.548 1.00 53.81 122 THR A N 1
ATOM 995 C CA . THR A 1 122 ? 8.913 1.767 -23.409 1.00 53.81 122 THR A CA 1
ATOM 996 C C . THR A 1 122 ? 10.176 2.440 -22.861 1.00 53.81 122 THR A C 1
ATOM 998 O O . THR A 1 122 ? 11.267 2.170 -23.356 1.00 53.81 122 THR A O 1
ATOM 1001 N N . ASP A 1 123 ? 10.054 3.267 -21.823 1.00 54.34 123 ASP A N 1
ATOM 1002 C CA . ASP A 1 123 ? 11.178 3.964 -21.206 1.00 54.34 123 ASP A CA 1
ATOM 1003 C C . ASP A 1 123 ? 11.669 3.212 -19.966 1.00 54.34 123 ASP A C 1
ATOM 1005 O O . ASP A 1 123 ? 10.960 3.084 -18.969 1.00 54.34 123 ASP A O 1
ATOM 1009 N N . PHE A 1 124 ? 12.890 2.691 -20.081 1.00 48.88 124 PHE A N 1
ATO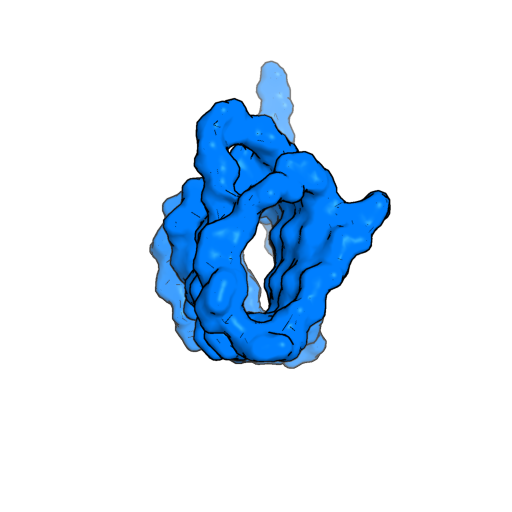M 1010 C CA . PHE A 1 124 ? 13.759 2.121 -19.050 1.00 48.88 124 PHE A CA 1
ATOM 1011 C C . PHE A 1 124 ? 13.196 2.065 -17.617 1.00 48.88 124 PHE A C 1
ATOM 1013 O O . PHE A 1 124 ? 13.078 3.043 -16.878 1.00 48.88 124 PHE A O 1
ATOM 1020 N N . ARG A 1 125 ? 12.908 0.813 -17.265 1.00 59.81 125 ARG A N 1
ATOM 1021 C CA . ARG A 1 125 ? 12.264 0.274 -16.072 1.00 59.81 125 ARG A CA 1
ATOM 1022 C C . ARG A 1 125 ? 13.075 0.581 -14.814 1.00 59.81 125 ARG A C 1
ATOM 1024 O O . ARG A 1 125 ? 14.159 0.033 -14.633 1.00 59.81 125 ARG A O 1
ATOM 1031 N N . ALA A 1 126 ? 12.514 1.363 -13.902 1.00 66.50 126 ALA A N 1
ATOM 1032 C CA . ALA A 1 126 ? 13.044 1.462 -12.549 1.00 66.50 126 ALA A CA 1
ATOM 1033 C C . ALA A 1 126 ? 11.915 1.203 -11.553 1.00 66.50 126 ALA A C 1
ATOM 1035 O O . ALA A 1 126 ? 11.134 2.097 -11.220 1.00 66.50 126 ALA A O 1
ATOM 1036 N N . VAL A 1 127 ? 11.813 -0.051 -11.104 1.00 75.75 127 VAL A N 1
ATOM 1037 C CA . VAL A 1 127 ? 11.204 -0.335 -9.806 1.00 75.75 127 VAL A CA 1
ATOM 1038 C C . VAL A 1 127 ? 12.300 -0.118 -8.775 1.00 75.75 127 VAL A C 1
ATOM 1040 O O . VAL A 1 127 ? 13.153 -0.983 -8.596 1.00 75.75 127 VAL A O 1
ATOM 1043 N N . THR A 1 128 ? 12.302 1.052 -8.145 1.00 82.88 128 THR A N 1
ATOM 1044 C CA . THR A 1 128 ? 13.296 1.397 -7.124 1.00 82.88 128 THR A CA 1
ATOM 1045 C C . THR A 1 128 ? 12.700 1.142 -5.753 1.00 82.88 128 THR A C 1
ATOM 1047 O O . THR A 1 128 ? 11.665 1.720 -5.416 1.00 82.88 128 THR A O 1
ATOM 1050 N N . ILE A 1 129 ? 13.343 0.290 -4.957 1.00 85.62 129 ILE A N 1
ATOM 1051 C CA . ILE A 1 129 ? 12.854 -0.076 -3.624 1.00 85.62 129 ILE A CA 1
ATOM 1052 C C . ILE A 1 129 ? 13.917 0.253 -2.577 1.00 85.62 129 ILE A C 1
ATOM 1054 O O . ILE A 1 129 ? 14.992 -0.334 -2.565 1.00 85.62 129 ILE A O 1
ATOM 1058 N N . ASP A 1 130 ? 13.569 1.159 -1.671 1.00 87.56 130 ASP A N 1
ATOM 1059 C CA . ASP A 1 130 ? 14.305 1.528 -0.465 1.00 87.56 130 ASP A CA 1
ATOM 1060 C C . ASP A 1 130 ? 13.442 1.187 0.765 1.00 87.56 130 ASP A C 1
ATOM 1062 O O . ASP A 1 130 ? 12.669 1.987 1.297 1.00 87.56 130 ASP A O 1
ATOM 1066 N N . ALA A 1 131 ? 13.491 -0.076 1.176 1.00 88.06 131 ALA A N 1
ATOM 1067 C CA . ALA A 1 131 ? 12.716 -0.585 2.301 1.00 88.06 131 ALA A CA 1
ATOM 1068 C C . ALA A 1 131 ? 13.611 -1.492 3.160 1.00 88.06 131 ALA A C 1
ATOM 1070 O O . ALA A 1 131 ? 13.658 -2.702 2.941 1.00 88.06 131 ALA A O 1
ATOM 1071 N N . PRO A 1 132 ? 14.328 -0.945 4.159 1.00 87.56 132 PRO A N 1
ATOM 1072 C CA . PRO A 1 132 ? 15.366 -1.680 4.890 1.00 87.56 132 PRO A CA 1
ATOM 1073 C C . PRO A 1 132 ? 14.831 -2.826 5.760 1.00 87.56 132 PRO A C 1
ATOM 1075 O O . PRO A 1 132 ? 15.604 -3.632 6.264 1.00 87.56 132 PRO A O 1
ATOM 1078 N N . LYS A 1 133 ? 13.512 -2.905 5.977 1.00 90.38 133 LYS A N 1
ATOM 1079 C CA . LYS A 1 133 ? 12.858 -3.996 6.717 1.00 90.38 133 LYS A CA 1
ATOM 1080 C C . LYS A 1 133 ? 12.121 -4.977 5.806 1.00 90.38 133 LYS A C 1
ATOM 1082 O O . LYS A 1 133 ? 11.406 -5.840 6.320 1.00 90.38 133 LYS A O 1
ATOM 1087 N N . LEU A 1 134 ? 12.273 -4.847 4.487 1.00 91.06 134 LEU A N 1
ATOM 1088 C CA . LEU A 1 134 ? 11.593 -5.700 3.525 1.00 91.06 134 LEU A CA 1
ATOM 1089 C C . LEU A 1 134 ? 12.080 -7.142 3.676 1.00 91.06 134 LEU A C 1
ATOM 1091 O O . LEU A 1 134 ? 13.274 -7.418 3.638 1.00 91.06 134 LEU A O 1
ATOM 1095 N N . LYS A 1 135 ? 11.134 -8.056 3.879 1.00 92.00 135 LYS A N 1
ATOM 1096 C CA . LYS A 1 135 ? 11.390 -9.494 4.033 1.00 92.00 135 LYS A CA 1
ATOM 1097 C C . LYS A 1 135 ? 10.877 -10.295 2.850 1.00 92.00 135 LYS A C 1
ATOM 1099 O O . LYS A 1 135 ? 11.424 -11.345 2.560 1.00 92.00 135 LYS A O 1
ATOM 1104 N N . SER A 1 136 ? 9.835 -9.808 2.179 1.00 91.94 136 SER A N 1
ATOM 1105 C CA . SER A 1 136 ? 9.266 -10.461 1.001 1.00 91.94 136 SER A CA 1
ATOM 1106 C C . SER A 1 136 ? 8.997 -9.449 -0.101 1.00 91.94 136 SER A C 1
ATOM 1108 O O . SER A 1 136 ? 8.381 -8.403 0.136 1.00 91.94 136 SER A O 1
ATOM 1110 N N . PHE A 1 137 ? 9.423 -9.789 -1.312 1.00 90.62 137 PHE A N 1
ATOM 1111 C CA . PHE A 1 137 ? 9.053 -9.084 -2.524 1.00 90.62 137 PHE A CA 1
ATOM 1112 C C . PHE A 1 137 ? 8.504 -10.065 -3.558 1.00 90.62 137 PHE A C 1
ATOM 1114 O O . PHE A 1 137 ? 9.210 -10.928 -4.074 1.00 90.62 137 PHE A O 1
ATOM 1121 N N . GLY A 1 138 ? 7.210 -9.932 -3.834 1.00 89.25 138 GLY A N 1
ATOM 1122 C CA . GLY A 1 138 ? 6.512 -10.741 -4.817 1.00 89.25 138 GLY A CA 1
ATOM 1123 C C . GLY A 1 138 ? 6.223 -9.954 -6.090 1.00 89.25 138 GLY A C 1
ATOM 1124 O O . GLY A 1 138 ? 5.736 -8.828 -5.999 1.00 89.25 138 GLY A O 1
ATOM 1125 N N . TYR A 1 139 ? 6.440 -10.527 -7.271 1.00 87.19 139 TYR A N 1
ATOM 1126 C CA . TYR A 1 139 ? 6.142 -9.838 -8.526 1.00 87.19 139 TYR A CA 1
ATOM 1127 C C . TYR A 1 139 ? 5.581 -10.744 -9.627 1.00 87.19 139 TYR A C 1
ATOM 1129 O O . TYR A 1 139 ? 5.772 -11.956 -9.613 1.00 87.19 139 TYR A O 1
ATOM 1137 N N . THR A 1 140 ? 4.860 -10.135 -10.572 1.00 84.81 140 THR A N 1
ATOM 1138 C CA . THR A 1 140 ? 4.339 -10.771 -11.802 1.00 84.81 140 THR A CA 1
ATOM 1139 C C . THR A 1 140 ? 4.420 -9.786 -12.967 1.00 84.81 140 THR A C 1
ATOM 1141 O O . THR A 1 140 ? 4.389 -8.571 -12.739 1.00 84.81 140 THR A O 1
ATOM 1144 N N . GLY A 1 141 ? 4.443 -10.289 -14.200 1.00 73.88 141 GLY A N 1
ATOM 1145 C CA . GLY A 1 141 ? 4.535 -9.475 -15.416 1.00 73.88 141 GLY A CA 1
ATOM 1146 C C . GLY A 1 141 ? 5.966 -9.341 -15.943 1.00 73.88 141 GLY A C 1
ATOM 1147 O O . GLY A 1 141 ? 6.862 -10.078 -15.535 1.00 73.88 141 GLY A O 1
ATOM 1148 N N . CYS A 1 142 ? 6.182 -8.401 -16.865 1.00 68.12 142 CYS A N 1
ATOM 1149 C CA . CYS A 1 142 ? 7.407 -8.312 -17.671 1.00 68.12 142 CYS A CA 1
ATOM 1150 C C . CYS A 1 142 ? 8.566 -7.552 -16.996 1.00 68.12 142 CYS A C 1
ATOM 1152 O O . CYS A 1 142 ? 9.360 -6.925 -17.692 1.00 68.12 142 CYS A O 1
ATOM 1154 N N . ILE A 1 143 ? 8.685 -7.553 -15.664 1.00 68.75 143 ILE A N 1
ATOM 1155 C CA . ILE A 1 143 ?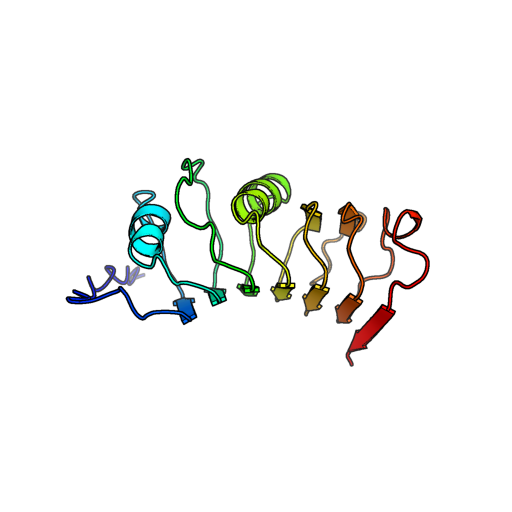 9.742 -6.801 -14.960 1.00 68.75 143 ILE A CA 1
ATOM 1156 C C . ILE A 1 143 ? 11.057 -7.585 -14.989 1.00 68.75 143 ILE A C 1
ATOM 1158 O O . ILE A 1 143 ? 11.076 -8.765 -14.655 1.00 68.75 143 ILE A O 1
ATOM 1162 N N . THR A 1 144 ? 12.158 -6.928 -15.364 1.00 61.31 144 THR A N 1
ATOM 1163 C CA . THR A 1 144 ? 13.471 -7.583 -15.535 1.00 61.31 144 THR A CA 1
ATOM 1164 C C . THR A 1 144 ? 14.578 -7.047 -14.630 1.00 61.31 144 THR A C 1
ATOM 1166 O O . THR A 1 144 ? 15.620 -7.687 -14.541 1.00 61.31 144 THR A O 1
ATOM 1169 N N . VAL A 1 145 ? 14.397 -5.894 -13.972 1.00 65.31 145 VAL A N 1
ATOM 1170 C CA . VAL A 1 145 ? 15.444 -5.245 -13.158 1.00 65.31 145 VAL A CA 1
ATOM 1171 C C . VAL A 1 145 ? 14.825 -4.578 -11.925 1.00 65.31 145 VAL A C 1
ATOM 1173 O O . VAL A 1 145 ? 13.781 -3.932 -12.038 1.00 65.31 145 VAL A O 1
ATOM 1176 N N . PHE A 1 146 ? 15.488 -4.702 -10.767 1.00 71.12 146 PHE A N 1
ATOM 1177 C CA . PHE A 1 146 ? 15.063 -4.120 -9.484 1.00 71.12 146 PHE A CA 1
ATOM 1178 C C . PHE A 1 146 ? 16.207 -3.357 -8.786 1.00 71.12 146 PHE A C 1
ATOM 1180 O O . PHE A 1 146 ? 16.819 -3.874 -7.846 1.00 71.12 146 PHE A O 1
ATOM 1187 N N . PRO A 1 147 ? 16.533 -2.130 -9.225 1.00 66.56 147 PRO A N 1
ATOM 1188 C CA . PRO A 1 147 ? 17.566 -1.327 -8.577 1.00 66.56 147 PRO A CA 1
ATOM 1189 C C . PRO A 1 147 ? 17.217 -1.027 -7.106 1.00 66.56 147 PRO A C 1
ATOM 1191 O O . PRO A 1 147 ? 16.072 -0.714 -6.777 1.00 66.56 147 PRO A O 1
ATOM 1194 N N . GLY A 1 148 ? 18.202 -1.106 -6.206 1.00 62.28 148 GLY A N 1
ATOM 1195 C CA . GLY A 1 148 ? 18.024 -0.830 -4.769 1.00 62.28 148 GLY A CA 1
ATOM 1196 C C . GLY A 1 148 ? 17.661 -2.044 -3.902 1.00 62.28 148 GLY A C 1
ATOM 1197 O O . GLY A 1 148 ? 17.885 -2.006 -2.694 1.00 62.28 148 GLY A O 1
ATOM 1198 N N . ILE A 1 149 ? 17.231 -3.167 -4.498 1.00 64.75 149 ILE A N 1
ATOM 1199 C CA . ILE A 1 149 ? 17.114 -4.452 -3.777 1.00 64.75 149 ILE A CA 1
ATOM 1200 C C . ILE A 1 149 ? 18.487 -4.983 -3.326 1.00 64.75 149 ILE A C 1
ATOM 1202 O O . ILE A 1 149 ? 18.578 -5.732 -2.361 1.00 64.75 149 ILE A O 1
ATOM 1206 N N . GLU A 1 150 ? 19.576 -4.561 -3.961 1.00 57.41 150 GLU A N 1
ATOM 1207 C CA . GLU A 1 150 ? 20.938 -4.963 -3.582 1.00 57.41 150 GLU A CA 1
ATOM 1208 C C . GLU A 1 150 ? 21.332 -4.508 -2.162 1.00 57.41 150 GLU A C 1
ATOM 1210 O O . GLU A 1 150 ? 22.192 -5.121 -1.537 1.00 57.41 150 GLU A O 1
ATOM 1215 N N . ALA A 1 151 ? 20.669 -3.476 -1.621 1.00 52.25 151 ALA A N 1
ATOM 1216 C CA . ALA A 1 151 ? 20.827 -3.015 -0.239 1.00 52.25 151 ALA A CA 1
ATOM 1217 C C . ALA A 1 151 ? 19.803 -3.637 0.739 1.00 52.25 151 ALA A C 1
ATOM 1219 O O . ALA A 1 151 ? 19.726 -3.232 1.901 1.00 52.25 151 ALA A O 1
ATOM 1220 N N . SER A 1 152 ? 18.975 -4.583 0.278 1.00 58.84 152 SER A N 1
ATOM 1221 C CA . SER A 1 152 ? 17.944 -5.230 1.095 1.00 58.84 152 SER A CA 1
ATOM 1222 C C . SER A 1 152 ? 18.556 -6.232 2.095 1.00 58.84 152 SER A C 1
ATOM 1224 O O . SER A 1 152 ? 19.696 -6.666 1.921 1.00 58.84 152 SER A O 1
ATOM 1226 N N . PRO A 1 153 ? 17.839 -6.608 3.172 1.00 60.22 153 PRO A N 1
ATOM 1227 C CA . PRO A 1 153 ? 18.352 -7.529 4.184 1.00 60.22 153 PRO A CA 1
ATOM 1228 C C . PRO A 1 153 ? 18.799 -8.865 3.581 1.00 60.22 153 PRO A C 1
ATOM 1230 O O . PRO A 1 153 ? 18.172 -9.364 2.651 1.00 60.22 153 PRO A O 1
ATOM 1233 N N . ALA A 1 154 ? 19.793 -9.511 4.199 1.00 60.78 154 ALA A N 1
ATOM 1234 C CA . ALA A 1 154 ? 20.344 -10.808 3.777 1.00 60.78 154 ALA A CA 1
ATOM 1235 C C . ALA A 1 154 ? 19.316 -11.961 3.635 1.00 60.78 154 ALA A C 1
ATOM 1237 O O . ALA A 1 154 ? 19.661 -13.018 3.120 1.00 60.78 154 ALA A O 1
ATOM 1238 N N . ASN A 1 155 ? 18.066 -11.763 4.072 1.00 70.81 155 ASN A N 1
ATOM 1239 C CA . ASN A 1 155 ? 16.979 -12.747 4.064 1.00 70.81 155 ASN A CA 1
ATOM 1240 C C . ASN A 1 155 ? 15.771 -12.307 3.211 1.00 70.81 155 ASN A C 1
ATOM 1242 O O . ASN A 1 155 ? 14.640 -12.675 3.530 1.00 70.81 155 ASN A O 1
ATOM 1246 N N . LEU A 1 156 ? 15.963 -11.467 2.189 1.00 79.44 156 LEU A N 1
ATOM 1247 C CA . LEU A 1 156 ? 14.867 -11.084 1.298 1.00 79.44 156 LEU A CA 1
ATOM 1248 C C . LEU A 1 156 ? 14.378 -12.295 0.483 1.00 79.44 156 LEU A C 1
ATOM 1250 O O . LEU A 1 156 ? 15.116 -12.857 -0.323 1.00 79.44 156 LEU A O 1
ATOM 1254 N N . GLU A 1 157 ? 13.108 -12.653 0.649 1.00 82.94 157 GLU A N 1
ATOM 1255 C CA . GLU A 1 157 ? 12.429 -13.662 -0.162 1.00 82.94 157 GLU A CA 1
ATOM 1256 C C . GLU A 1 157 ? 11.887 -13.030 -1.453 1.00 82.94 157 GLU A C 1
ATOM 1258 O O . GLU A 1 157 ? 11.040 -12.130 -1.411 1.00 82.94 157 GLU A O 1
ATOM 1263 N N . LEU A 1 158 ? 12.363 -13.512 -2.604 1.00 80.69 158 LEU A N 1
ATOM 1264 C CA . LEU A 1 158 ? 11.869 -13.122 -3.925 1.00 80.69 158 LEU A CA 1
ATOM 1265 C C . LEU A 1 158 ? 10.881 -14.168 -4.441 1.00 80.69 158 LEU A C 1
ATOM 1267 O O . LEU A 1 158 ? 11.242 -15.327 -4.631 1.00 80.69 158 LEU A O 1
ATOM 1271 N N . VAL A 1 159 ? 9.643 -13.749 -4.706 1.00 81.31 159 VAL A N 1
ATOM 1272 C CA . VAL A 1 159 ? 8.575 -14.633 -5.191 1.00 81.31 159 VAL A CA 1
ATOM 1273 C C . VAL A 1 159 ? 8.106 -14.168 -6.564 1.00 81.31 159 VAL A C 1
ATOM 1275 O O . VAL A 1 159 ? 7.569 -13.073 -6.710 1.00 81.31 159 VAL A O 1
ATOM 1278 N N . TYR A 1 160 ? 8.267 -15.011 -7.577 1.00 76.56 160 TYR A N 1
ATOM 1279 C CA . TYR A 1 160 ? 7.650 -14.791 -8.882 1.00 76.56 160 TYR A CA 1
ATOM 1280 C C . TYR A 1 160 ? 6.307 -15.522 -8.930 1.00 76.56 160 TYR A C 1
ATOM 1282 O O . TYR A 1 160 ? 6.272 -16.728 -8.684 1.00 76.56 160 TYR A O 1
ATOM 1290 N N . PHE A 1 161 ? 5.206 -14.818 -9.216 1.00 75.56 161 PHE A N 1
ATOM 1291 C CA . PHE A 1 161 ? 3.930 -15.489 -9.489 1.00 75.56 161 PHE A CA 1
ATOM 1292 C C . PHE A 1 161 ? 3.701 -15.593 -11.001 1.00 75.56 161 PHE A C 1
ATOM 1294 O O . PHE A 1 161 ? 3.907 -14.624 -11.737 1.00 75.56 161 PHE A O 1
ATOM 1301 N N . HIS A 1 162 ? 3.291 -16.783 -11.435 1.00 63.44 162 HIS A N 1
ATOM 1302 C CA . HIS A 1 162 ? 2.861 -17.067 -12.802 1.00 63.44 162 HIS A CA 1
ATOM 1303 C C . HIS A 1 162 ? 1.444 -16.556 -13.066 1.00 63.44 162 HIS A C 1
ATOM 1305 O O . HIS A 1 162 ? 0.628 -16.553 -12.111 1.00 63.44 162 HIS A O 1
#